Protein AF-Q9RTS4-F1 (afdb_monomer)

Structure (mmCIF, N/CA/C/O backbone):
data_AF-Q9RTS4-F1
#
_entry.id   AF-Q9RTS4-F1
#
loop_
_atom_site.group_PDB
_atom_site.id
_atom_site.type_symbol
_atom_site.label_atom_id
_atom_site.label_alt_id
_atom_site.label_comp_id
_atom_site.label_asym_id
_atom_site.label_entity_id
_atom_site.label_seq_id
_atom_site.pdbx_PDB_ins_code
_atom_site.Cartn_x
_atom_site.Cartn_y
_atom_site.Cartn_z
_atom_site.occupancy
_atom_site.B_iso_or_equiv
_atom_site.auth_seq_id
_atom_site.auth_comp_id
_atom_site.auth_asym_id
_atom_site.auth_atom_id
_atom_site.pdbx_PDB_model_num
ATOM 1 N N . MET A 1 1 ? -98.307 20.927 81.991 1.00 47.56 1 MET A N 1
ATOM 2 C CA . MET A 1 1 ? -98.034 20.814 80.544 1.00 47.56 1 MET A CA 1
ATOM 3 C C . MET A 1 1 ? -96.545 21.023 80.376 1.00 47.56 1 MET A C 1
ATOM 5 O O . MET A 1 1 ? -96.059 22.113 80.633 1.00 47.56 1 MET A O 1
ATOM 9 N N . THR A 1 2 ? -95.837 19.922 80.164 1.00 55.22 2 THR A N 1
ATOM 10 C CA . THR A 1 2 ? -94.386 19.769 80.325 1.00 55.22 2 THR A CA 1
ATOM 11 C C . THR A 1 2 ? -93.685 20.102 79.008 1.00 55.22 2 THR A C 1
ATOM 13 O O . THR A 1 2 ? -94.150 19.675 77.953 1.00 55.22 2 THR A O 1
ATOM 16 N N . ALA A 1 3 ? -92.615 20.895 79.073 1.00 61.22 3 ALA A N 1
ATOM 17 C CA . ALA A 1 3 ? -91.771 21.251 77.933 1.00 61.22 3 ALA A CA 1
ATOM 18 C C . ALA A 1 3 ? -90.965 20.033 77.428 1.00 61.22 3 ALA A C 1
ATOM 20 O O . ALA A 1 3 ? -90.683 19.142 78.232 1.00 61.22 3 ALA A O 1
ATOM 21 N N . PRO A 1 4 ? -90.599 19.972 76.133 1.00 65.69 4 PRO A N 1
ATOM 22 C CA . PRO A 1 4 ? -89.728 18.926 75.612 1.00 65.69 4 PRO A CA 1
ATOM 23 C C . PRO A 1 4 ? -88.247 19.267 75.853 1.00 65.69 4 PRO A C 1
ATOM 25 O O . PRO A 1 4 ? -87.822 20.397 75.625 1.00 65.69 4 PRO A O 1
ATOM 28 N N . ASP A 1 5 ? -87.487 18.269 76.305 1.00 58.50 5 ASP A N 1
ATOM 29 C CA . ASP A 1 5 ? -86.028 18.297 76.447 1.00 58.50 5 ASP A CA 1
ATOM 30 C C . ASP A 1 5 ? -85.338 18.434 75.075 1.00 58.50 5 ASP A C 1
ATOM 32 O O . ASP A 1 5 ? -85.525 17.598 74.187 1.00 58.50 5 ASP A O 1
ATOM 36 N N . GLU A 1 6 ? -84.505 19.465 74.910 1.00 61.19 6 GLU A N 1
ATOM 37 C CA . GLU A 1 6 ? -83.516 19.550 73.829 1.00 61.19 6 GLU A CA 1
ATOM 38 C C . GLU A 1 6 ? -82.296 18.684 74.177 1.00 61.19 6 GLU A C 1
ATOM 40 O O . GLU A 1 6 ? -81.653 18.858 75.213 1.00 61.19 6 GLU A O 1
ATOM 45 N N . ALA A 1 7 ? -81.966 17.739 73.296 1.00 71.38 7 ALA A N 1
ATOM 46 C CA . ALA A 1 7 ? -80.767 16.916 73.411 1.00 71.38 7 ALA A CA 1
ATOM 47 C C . ALA A 1 7 ? -79.504 17.707 73.002 1.00 71.38 7 ALA A C 1
ATOM 49 O O . ALA A 1 7 ? -79.556 18.499 72.059 1.00 71.38 7 ALA A O 1
ATOM 50 N N . PRO A 1 8 ? -78.347 17.475 73.649 1.00 67.62 8 PRO A N 1
ATOM 51 C CA . PRO A 1 8 ? -77.124 18.217 73.367 1.00 67.62 8 PRO A CA 1
ATOM 52 C C . PRO A 1 8 ? -76.443 17.729 72.078 1.00 67.62 8 PRO A C 1
ATOM 54 O O . PRO A 1 8 ? -75.980 16.589 71.984 1.00 67.62 8 PRO A O 1
ATOM 57 N N . THR A 1 9 ? -76.332 18.618 71.092 1.00 62.69 9 THR A N 1
ATOM 58 C CA . THR A 1 9 ? -75.524 18.421 69.881 1.00 62.69 9 THR A CA 1
ATOM 59 C C . THR A 1 9 ? -74.043 18.376 70.257 1.00 62.69 9 THR A C 1
ATOM 61 O O . THR A 1 9 ? -73.471 19.359 70.721 1.00 62.69 9 THR A O 1
ATOM 64 N N . THR A 1 10 ? -73.420 17.211 70.084 1.00 67.31 10 THR A N 1
ATOM 65 C CA . THR A 1 10 ? -71.981 17.018 70.297 1.00 67.31 10 THR A CA 1
ATOM 66 C C . THR A 1 10 ? -71.235 17.386 69.015 1.00 67.31 10 THR A C 1
ATOM 68 O O . THR A 1 10 ? -71.230 16.614 68.057 1.00 67.31 10 THR A O 1
ATOM 71 N N . ASP A 1 11 ? -70.608 18.563 68.997 1.00 65.56 11 ASP A N 1
ATOM 72 C CA . ASP A 1 11 ? -69.689 18.993 67.938 1.00 65.56 11 ASP A CA 1
ATOM 73 C C . ASP A 1 11 ? -68.382 18.191 68.016 1.00 65.56 11 ASP A C 1
ATOM 75 O O . ASP A 1 11 ? -67.488 18.473 68.816 1.00 65.56 11 ASP A O 1
ATOM 79 N N . GLN A 1 12 ? -68.268 17.160 67.180 1.00 73.94 12 GLN A N 1
ATOM 80 C CA . GLN A 1 12 ? -67.049 16.371 67.045 1.00 73.94 12 GLN A CA 1
ATOM 81 C C . GLN A 1 12 ? -66.184 16.953 65.907 1.00 73.94 12 GLN A C 1
ATOM 83 O O . GLN A 1 12 ? -66.622 16.958 64.753 1.00 73.94 12 GLN A O 1
ATOM 88 N N . PRO A 1 13 ? -64.962 17.455 66.180 1.00 70.69 13 PRO A N 1
ATOM 89 C CA . PRO A 1 13 ? -64.116 18.059 65.155 1.00 70.69 13 PRO A CA 1
ATOM 90 C C . PRO A 1 13 ? -63.630 17.008 64.148 1.00 70.69 13 PRO A C 1
ATOM 92 O O . PRO A 1 13 ? -63.215 15.907 64.516 1.00 70.69 13 PRO A O 1
ATOM 95 N N . ALA A 1 14 ? -63.688 17.364 62.862 1.00 75.25 14 ALA A N 1
ATOM 96 C CA . ALA A 1 14 ? -63.330 16.484 61.756 1.00 75.25 14 ALA A CA 1
ATOM 97 C C . ALA A 1 14 ? -61.866 15.993 61.849 1.00 75.25 14 ALA A C 1
ATOM 99 O O . ALA A 1 14 ? -60.970 16.779 62.173 1.00 75.25 14 ALA A O 1
ATOM 100 N N . PRO A 1 15 ? -61.593 14.711 61.541 1.00 74.31 15 PRO A N 1
ATOM 101 C CA . PRO A 1 15 ? -60.247 14.155 61.607 1.00 74.31 15 PRO A CA 1
ATOM 102 C C . PRO A 1 15 ? -59.325 14.793 60.557 1.00 74.31 15 PRO A C 1
ATOM 104 O O . PRO A 1 15 ? -59.653 14.874 59.373 1.00 74.31 15 PRO A O 1
ATOM 107 N N . SER A 1 16 ? -58.146 15.229 61.007 1.00 79.38 16 SER A N 1
ATOM 108 C CA . SER A 1 16 ? -57.101 15.827 60.169 1.00 79.38 16 SER A CA 1
ATOM 109 C C . SER A 1 16 ? -56.603 14.840 59.094 1.00 79.38 16 SER A C 1
ATOM 111 O O . SER A 1 16 ? -56.370 13.669 59.414 1.00 79.38 16 SER A O 1
ATOM 113 N N . PRO A 1 17 ? -56.422 15.263 57.825 1.00 75.25 17 PRO A N 1
ATOM 114 C CA . PRO A 1 17 ? -55.983 14.371 56.758 1.00 75.25 17 PRO A CA 1
ATOM 115 C C . PRO A 1 17 ? -54.540 13.897 56.980 1.00 75.25 17 PRO A C 1
ATOM 117 O O . PRO A 1 17 ? -53.624 14.688 57.207 1.00 75.25 17 PRO A O 1
ATOM 120 N N . ALA A 1 18 ? -54.335 12.583 56.880 1.00 80.31 18 ALA A N 1
ATOM 121 C CA . ALA A 1 18 ? -53.027 11.954 57.023 1.00 80.31 18 ALA A CA 1
ATOM 122 C C . ALA A 1 18 ? -52.014 12.461 55.967 1.00 80.31 18 ALA A C 1
ATOM 124 O O . ALA A 1 18 ? -52.396 12.759 54.829 1.00 80.31 18 ALA A O 1
ATOM 125 N N . PRO A 1 19 ? -50.708 12.520 56.297 1.00 77.06 19 PRO A N 1
ATOM 126 C CA . PRO A 1 19 ? -49.677 12.995 55.379 1.00 77.06 19 PRO A CA 1
ATOM 127 C C . PRO A 1 19 ? -49.587 12.107 54.129 1.00 77.06 19 PRO A C 1
ATOM 129 O O . PRO A 1 19 ? -49.320 10.905 54.214 1.00 77.06 19 PRO A O 1
ATOM 132 N N . ARG A 1 20 ? -49.773 12.711 52.944 1.00 74.69 20 ARG A N 1
ATOM 133 C CA . ARG A 1 20 ? -49.513 12.065 51.647 1.00 74.69 20 ARG A CA 1
ATOM 134 C C . ARG A 1 20 ? -48.035 11.695 51.569 1.00 74.69 20 ARG A C 1
ATOM 136 O O . ARG A 1 20 ? -47.183 12.563 51.399 1.00 74.69 20 ARG A O 1
ATOM 143 N N . ARG A 1 21 ? -47.730 10.399 51.666 1.00 75.69 21 ARG A N 1
ATOM 144 C CA . ARG A 1 21 ? -46.400 9.872 51.340 1.00 75.69 21 ARG A CA 1
ATOM 145 C C . ARG A 1 21 ? -46.128 10.165 49.865 1.00 75.69 21 ARG A C 1
ATOM 147 O O . ARG A 1 21 ? -46.870 9.703 49.000 1.00 75.69 21 ARG A O 1
ATOM 154 N N . SER A 1 22 ? -45.099 10.958 49.587 1.00 76.25 22 SER A N 1
ATOM 155 C CA . SER A 1 22 ? -44.605 11.154 48.228 1.00 76.25 22 SER A CA 1
ATOM 156 C C . SER A 1 22 ? -44.165 9.805 47.648 1.00 76.25 22 SER A C 1
ATOM 158 O O . SER A 1 22 ? -43.634 8.967 48.386 1.00 76.25 22 SER A O 1
ATOM 160 N N . PRO A 1 23 ? -44.400 9.550 46.348 1.00 73.44 23 PRO A N 1
ATOM 161 C CA . PRO A 1 23 ? -43.931 8.325 45.725 1.00 73.44 23 PRO A CA 1
ATOM 162 C C . PRO A 1 23 ? -42.410 8.257 45.870 1.00 73.44 23 PRO A C 1
ATOM 164 O O . PRO A 1 23 ? -41.679 9.167 45.473 1.00 73.44 23 PRO A O 1
ATOM 167 N N . ARG A 1 24 ? -41.949 7.176 46.502 1.00 72.81 24 ARG A N 1
ATOM 168 C CA . ARG A 1 24 ? -40.539 6.820 46.629 1.00 72.81 24 ARG A CA 1
ATOM 169 C C . ARG A 1 24 ? -39.975 6.761 45.214 1.00 72.81 24 ARG A C 1
ATOM 171 O O . ARG A 1 24 ? -40.416 5.931 44.428 1.00 72.81 24 ARG A O 1
ATOM 178 N N . ARG A 1 25 ? -39.054 7.671 44.890 1.00 70.25 25 ARG A N 1
ATOM 179 C CA . ARG A 1 25 ? -38.335 7.707 43.614 1.00 70.25 25 ARG A CA 1
ATOM 180 C C . ARG A 1 25 ? -37.623 6.368 43.447 1.00 70.25 25 ARG A C 1
ATOM 182 O O . ARG A 1 25 ? -36.588 6.127 44.060 1.00 70.25 25 ARG A O 1
ATOM 189 N N . GLU A 1 26 ? -38.264 5.471 42.716 1.00 74.62 26 GLU A N 1
ATOM 190 C CA . GLU A 1 26 ? -37.755 4.146 42.418 1.00 74.62 26 GLU A CA 1
ATOM 191 C C . GLU A 1 26 ? -36.500 4.325 41.567 1.00 74.62 26 GLU A C 1
ATOM 193 O O . GLU A 1 26 ? -36.502 5.097 40.606 1.00 74.62 26 GLU A O 1
ATOM 198 N N . ASN A 1 27 ? -35.398 3.708 41.997 1.00 70.50 27 ASN A N 1
ATOM 199 C CA . ASN A 1 27 ? -34.106 3.784 41.323 1.00 70.50 27 ASN A CA 1
ATOM 200 C C . ASN A 1 27 ? -34.218 3.057 39.982 1.00 70.50 27 ASN A C 1
ATOM 202 O O . ASN A 1 27 ? -33.857 1.888 39.867 1.00 70.50 27 ASN A O 1
ATOM 206 N N . GLN A 1 28 ? -34.769 3.736 38.980 1.00 72.56 28 GLN A N 1
ATOM 207 C CA . GLN A 1 28 ? -34.871 3.211 37.635 1.00 72.56 28 GLN A CA 1
ATOM 208 C C . GLN A 1 28 ? -33.441 3.088 37.089 1.00 72.56 28 GLN A C 1
ATOM 210 O O . GLN A 1 28 ? -32.717 4.087 37.070 1.00 72.56 28 GLN A O 1
ATOM 215 N N . PRO A 1 29 ? -32.982 1.883 36.715 1.00 73.38 29 PRO A N 1
ATOM 216 C CA . PRO A 1 29 ? -31.655 1.714 36.145 1.00 73.38 29 PRO A CA 1
ATOM 217 C C . PRO A 1 29 ? -31.531 2.581 34.889 1.00 73.38 29 PRO A C 1
ATOM 219 O O . PRO A 1 29 ? -32.341 2.477 33.967 1.00 73.38 29 PRO A O 1
ATOM 222 N N . ASP A 1 30 ? -30.518 3.448 34.872 1.00 87.69 30 ASP A N 1
ATOM 223 C CA . ASP A 1 30 ? -30.201 4.360 33.769 1.00 87.69 30 ASP A CA 1
ATOM 224 C C . ASP A 1 30 ? -29.634 3.581 32.560 1.00 87.69 30 ASP A C 1
ATOM 226 O O . ASP A 1 30 ? -28.475 3.736 32.164 1.00 87.69 30 ASP A O 1
ATOM 230 N N . TRP A 1 31 ? -30.446 2.718 31.945 1.00 90.06 31 TRP A N 1
ATOM 231 C CA . TRP A 1 31 ? -30.077 1.932 30.760 1.00 90.06 31 TRP A CA 1
ATOM 232 C C . TRP A 1 31 ? -29.614 2.808 29.595 1.00 90.06 31 TRP A C 1
ATOM 234 O O . TRP A 1 31 ? -28.748 2.407 28.822 1.00 90.06 31 TRP A O 1
ATOM 244 N N . THR A 1 32 ? -30.142 4.028 29.495 1.00 91.94 32 THR A N 1
ATOM 245 C CA . THR A 1 32 ? -29.720 5.029 28.509 1.00 91.94 32 T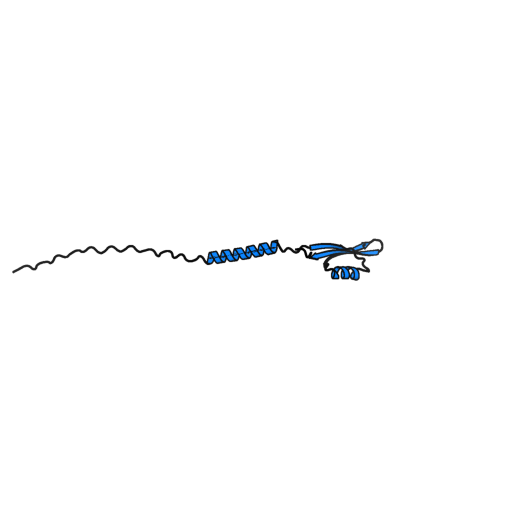HR A CA 1
ATOM 246 C C . THR A 1 32 ? -28.261 5.433 28.694 1.00 91.94 32 THR A C 1
ATOM 248 O O . THR A 1 32 ? -27.520 5.506 27.715 1.00 91.94 32 THR A O 1
ATOM 251 N N . ARG A 1 33 ? -27.812 5.638 29.939 1.00 93.25 33 ARG A N 1
ATOM 252 C CA . ARG A 1 33 ? -26.409 5.956 30.244 1.00 93.25 33 ARG A CA 1
ATOM 253 C C . ARG A 1 33 ? -25.500 4.772 29.944 1.00 93.25 33 ARG A C 1
ATOM 255 O O . ARG A 1 33 ? -24.422 4.969 29.393 1.00 93.25 33 ARG A O 1
ATOM 262 N N . LEU A 1 34 ? -25.951 3.558 30.257 1.00 94.94 34 LEU A N 1
ATOM 263 C CA . LEU A 1 34 ? -25.193 2.337 29.982 1.00 94.94 34 LEU A CA 1
ATOM 264 C C . LEU A 1 34 ? -25.041 2.099 28.472 1.00 94.94 34 LEU A C 1
ATOM 266 O O . LEU A 1 34 ? -23.941 1.819 28.003 1.00 94.94 34 LEU A O 1
ATOM 270 N N . LEU A 1 35 ? -26.112 2.300 27.701 1.00 96.50 35 LEU A N 1
ATOM 271 C CA . LEU A 1 35 ? -26.086 2.218 26.241 1.00 96.50 35 LEU A CA 1
ATOM 272 C C . LEU A 1 35 ? -25.141 3.261 25.630 1.00 96.50 35 LEU A C 1
ATOM 274 O O . LEU A 1 35 ? -24.309 2.920 24.792 1.00 96.50 35 LEU A O 1
ATOM 278 N N . LEU A 1 36 ? -25.231 4.519 26.073 1.00 97.06 36 LEU A N 1
ATOM 279 C CA . LEU A 1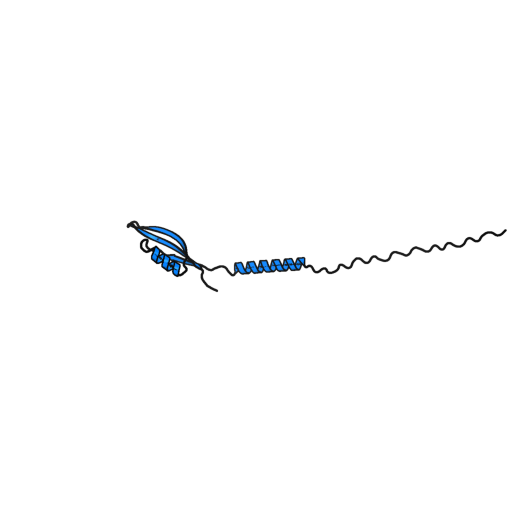 36 ? -24.342 5.592 25.617 1.00 97.06 36 LEU A CA 1
ATOM 280 C C . LEU A 1 36 ? -22.874 5.293 25.940 1.00 97.06 36 LEU A C 1
ATOM 282 O O . LEU A 1 36 ? -22.009 5.493 25.088 1.00 97.06 36 LEU A O 1
ATOM 286 N N . ALA A 1 37 ? -22.588 4.778 27.138 1.00 96.81 37 ALA A N 1
ATOM 287 C CA . ALA A 1 37 ? -21.240 4.379 27.526 1.00 96.81 37 ALA A CA 1
ATOM 288 C C . ALA A 1 37 ? -20.703 3.250 26.633 1.00 96.81 37 ALA A C 1
ATOM 290 O O . ALA A 1 37 ? -19.557 3.312 26.192 1.00 96.81 37 ALA A O 1
ATOM 291 N N . LEU A 1 38 ? -21.537 2.257 26.312 1.00 98.06 38 LEU A N 1
ATOM 292 C CA . LEU A 1 38 ? -21.155 1.134 25.458 1.00 98.06 38 LEU A CA 1
ATOM 293 C C . LEU A 1 38 ? -20.893 1.577 24.010 1.00 98.06 38 LEU A C 1
ATOM 295 O O . LEU A 1 38 ? -19.888 1.182 23.424 1.00 98.06 38 LEU A O 1
ATOM 299 N N . ILE A 1 39 ? -21.738 2.449 23.452 1.00 98.31 39 ILE A N 1
ATOM 300 C CA . ILE A 1 39 ? -21.526 3.027 22.114 1.00 98.31 39 ILE A CA 1
ATOM 301 C C . ILE A 1 39 ? -20.237 3.855 22.083 1.00 98.31 39 ILE A C 1
ATOM 303 O O . ILE A 1 39 ? -19.428 3.697 21.170 1.00 98.31 39 ILE A O 1
ATOM 307 N N . SER A 1 40 ? -20.021 4.706 23.089 1.00 98.06 40 SER A N 1
ATOM 308 C CA . SER A 1 40 ? -18.804 5.517 23.201 1.00 98.06 40 SER A CA 1
ATOM 309 C C . SER A 1 40 ? -17.548 4.642 23.271 1.00 98.06 40 SER A C 1
ATOM 311 O O . SER A 1 40 ? -16.570 4.897 22.569 1.00 98.06 40 SER A O 1
ATOM 313 N N . LEU A 1 41 ? -17.597 3.549 24.041 1.00 98.25 41 LEU A N 1
ATOM 314 C CA . LEU A 1 41 ? -16.505 2.583 24.133 1.00 98.25 41 LEU A CA 1
ATOM 315 C C . LEU A 1 41 ? -16.220 1.905 22.786 1.00 98.25 41 LEU A C 1
ATOM 317 O O . LEU A 1 41 ? -15.061 1.814 22.387 1.00 98.25 41 LEU A O 1
ATOM 321 N N . LEU A 1 42 ? -17.251 1.462 22.062 1.00 98.19 42 LEU A N 1
ATOM 322 C CA . LEU A 1 42 ? -17.084 0.846 20.741 1.00 98.19 42 LEU A CA 1
ATOM 323 C C . LEU A 1 42 ? -16.482 1.823 19.723 1.00 98.19 42 LEU A C 1
ATOM 325 O O . LEU A 1 42 ? -15.583 1.450 18.969 1.00 98.19 42 LEU A O 1
ATOM 329 N N . LEU A 1 43 ? -16.933 3.079 19.729 1.00 97.75 43 LEU A N 1
ATOM 330 C CA . LEU A 1 43 ? -16.376 4.132 18.878 1.00 97.75 43 LEU A CA 1
ATOM 331 C C . LEU A 1 43 ? -14.902 4.392 19.204 1.00 97.75 43 LEU A C 1
ATOM 333 O O . LEU A 1 43 ? -14.080 4.497 18.293 1.00 97.75 43 LEU A O 1
ATOM 337 N N . LEU A 1 44 ? -14.556 4.440 20.493 1.00 97.88 44 LEU A N 1
ATOM 338 C CA . LEU A 1 44 ? -13.180 4.625 20.940 1.00 97.88 44 LEU A CA 1
ATOM 339 C C . LEU A 1 44 ? -12.287 3.464 20.482 1.00 97.88 44 LEU A C 1
ATOM 341 O O . LEU A 1 44 ? -11.223 3.697 19.912 1.00 97.88 44 LEU A O 1
ATOM 345 N N . LEU A 1 45 ? -12.737 2.219 20.661 1.00 97.19 45 LEU A N 1
ATOM 346 C CA . LEU A 1 45 ? -12.009 1.029 20.212 1.00 97.19 45 LEU A CA 1
ATOM 347 C C . LEU A 1 45 ? -11.816 1.015 18.690 1.00 97.19 45 LEU A C 1
ATOM 349 O O . LEU A 1 45 ? -10.714 0.740 18.216 1.00 97.19 45 LEU A O 1
ATOM 353 N N . SER A 1 46 ? -12.848 1.375 17.921 1.00 95.50 46 SER A N 1
ATOM 354 C CA . SER A 1 46 ? -12.748 1.493 16.462 1.00 95.50 46 SER A CA 1
ATOM 355 C C . SER A 1 46 ? -11.726 2.550 16.045 1.00 95.50 46 SER A C 1
ATOM 357 O O . SER A 1 46 ? -10.976 2.345 15.090 1.00 95.50 46 SER A O 1
ATOM 359 N N . LEU A 1 47 ? -11.679 3.685 16.743 1.00 95.75 47 LEU A N 1
ATOM 360 C CA . LEU A 1 47 ? -10.722 4.746 16.450 1.00 95.75 47 LEU A CA 1
ATOM 361 C C . LEU A 1 47 ? -9.285 4.298 16.751 1.00 95.75 47 LEU A C 1
ATOM 363 O O . LEU A 1 47 ? -8.398 4.491 15.920 1.00 95.75 47 LEU A O 1
ATOM 367 N N . LEU A 1 48 ? -9.061 3.649 17.900 1.00 94.38 48 LEU A N 1
ATOM 368 C CA . LEU A 1 48 ? -7.758 3.079 18.261 1.00 94.38 48 LEU A CA 1
ATOM 369 C C . LEU A 1 48 ? -7.290 2.049 17.228 1.00 94.38 48 LEU A C 1
ATOM 371 O O . LEU A 1 48 ? -6.120 2.048 16.842 1.00 94.38 48 LEU A O 1
ATOM 375 N N . PHE A 1 49 ? -8.200 1.205 16.743 1.00 91.94 49 PHE A N 1
ATOM 376 C CA . PHE A 1 49 ? -7.892 0.237 15.696 1.00 91.94 49 PHE A CA 1
ATOM 377 C C . PHE A 1 49 ? -7.422 0.928 14.407 1.00 91.94 49 PHE A C 1
ATOM 379 O O . PHE A 1 49 ? -6.372 0.587 13.875 1.00 91.94 49 PHE A O 1
ATOM 386 N N . GLN A 1 50 ? -8.124 1.966 13.944 1.00 90.25 50 GLN A N 1
ATOM 387 C CA . GLN A 1 50 ? -7.740 2.726 12.743 1.00 90.25 50 GLN A CA 1
ATOM 388 C C . GLN A 1 50 ? -6.403 3.474 12.898 1.00 90.25 50 GLN A C 1
ATOM 390 O O . GLN A 1 50 ? -5.654 3.645 11.934 1.00 90.25 50 GLN A O 1
ATOM 395 N N . LEU A 1 51 ? -6.088 3.934 14.111 1.00 87.81 51 LEU A N 1
ATOM 396 C CA . LEU A 1 51 ? -4.820 4.602 14.419 1.00 87.81 51 LEU A CA 1
ATOM 397 C C . LEU A 1 51 ? -3.635 3.630 14.431 1.00 87.81 51 LEU A C 1
ATOM 399 O O . LEU A 1 51 ? -2.541 4.003 14.012 1.00 87.81 51 LEU A O 1
ATOM 403 N N . THR A 1 52 ? -3.850 2.401 14.899 1.00 85.69 52 THR A N 1
ATOM 404 C CA . THR A 1 52 ? -2.797 1.384 15.044 1.00 85.69 52 THR A CA 1
ATOM 405 C C . THR A 1 52 ? -2.582 0.573 13.766 1.00 85.69 52 THR A C 1
ATOM 407 O O . THR A 1 52 ? -1.439 0.314 13.398 1.00 85.69 52 THR A O 1
ATOM 410 N N . HIS A 1 53 ? -3.645 0.249 13.026 1.00 81.75 53 HIS A N 1
ATOM 411 C CA . HIS A 1 53 ? -3.589 -0.53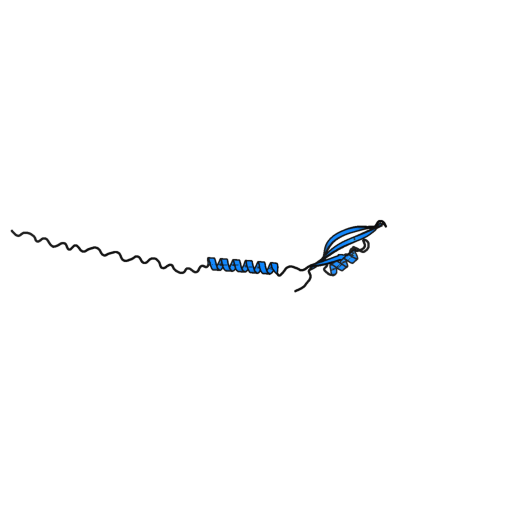1 11.784 1.00 81.75 53 HIS A CA 1
ATOM 412 C C . HIS A 1 53 ? -3.396 0.324 10.524 1.00 81.75 53 HIS A C 1
ATOM 414 O O . HIS A 1 53 ? -4.054 0.114 9.502 1.00 81.75 53 HIS A O 1
ATOM 420 N N . ARG A 1 54 ? -2.460 1.280 10.546 1.00 79.12 54 ARG A N 1
ATOM 421 C CA . ARG A 1 54 ? -2.075 1.962 9.304 1.00 79.12 54 ARG A CA 1
ATOM 422 C C . ARG A 1 54 ? -1.137 1.076 8.479 1.00 79.12 54 ARG A C 1
ATOM 424 O O . ARG A 1 54 ? -0.066 0.725 8.979 1.00 79.12 54 ARG A O 1
ATOM 431 N N . PRO A 1 55 ? -1.482 0.743 7.220 1.00 82.75 55 PRO A N 1
ATOM 432 C CA . PRO A 1 55 ? -0.576 0.011 6.348 1.00 82.75 55 PRO A CA 1
ATOM 433 C C . PRO A 1 55 ? 0.694 0.836 6.139 1.00 82.75 55 PRO A C 1
ATOM 435 O O . PRO A 1 55 ? 0.649 1.985 5.693 1.00 82.75 55 PRO A O 1
ATOM 438 N N . LYS A 1 56 ? 1.835 0.253 6.499 1.00 88.62 56 LYS A N 1
ATOM 439 C CA . LYS A 1 56 ? 3.149 0.813 6.185 1.00 88.62 56 LYS A CA 1
ATOM 440 C C . LYS A 1 56 ? 3.442 0.491 4.723 1.00 88.62 56 LYS A C 1
ATOM 442 O O . LYS A 1 56 ? 3.199 -0.631 4.291 1.00 88.62 56 LYS A O 1
ATOM 447 N N . TYR A 1 57 ? 3.963 1.454 3.973 1.00 93.75 57 TYR A N 1
ATOM 448 C CA . TYR A 1 57 ? 4.344 1.261 2.574 1.00 93.75 57 TYR A CA 1
ATOM 449 C C . TYR A 1 57 ? 5.857 1.379 2.411 1.00 93.75 57 TYR A C 1
ATOM 451 O O . TYR A 1 57 ? 6.503 2.188 3.078 1.00 93.75 57 TYR A O 1
ATOM 459 N N . GLU A 1 58 ? 6.407 0.556 1.525 1.00 95.25 58 GLU A N 1
ATOM 460 C CA . GLU A 1 58 ? 7.753 0.708 0.976 1.00 95.25 58 GLU A CA 1
ATOM 461 C C . GLU A 1 58 ? 7.649 1.334 -0.411 1.00 95.25 58 GLU A C 1
ATOM 463 O O . GLU A 1 58 ? 6.726 1.010 -1.159 1.00 95.25 58 GLU A O 1
ATOM 468 N N . TYR A 1 59 ? 8.603 2.205 -0.741 1.00 96.38 59 TYR A N 1
ATOM 469 C CA . TYR A 1 59 ? 8.671 2.893 -2.027 1.00 96.38 59 TYR A CA 1
ATOM 470 C C . TYR A 1 59 ? 9.960 2.529 -2.756 1.00 96.38 59 TYR A C 1
ATOM 472 O O . TYR A 1 59 ? 11.018 2.398 -2.136 1.00 96.38 59 TYR A O 1
ATOM 480 N N . LEU A 1 60 ? 9.861 2.396 -4.073 1.00 96.75 60 LEU A N 1
ATOM 481 C CA . LEU A 1 60 ? 10.972 2.121 -4.974 1.00 96.75 60 LEU A CA 1
ATOM 482 C C . LEU A 1 60 ? 10.884 3.063 -6.172 1.00 96.75 60 LEU A C 1
ATOM 484 O O . LEU A 1 60 ? 9.817 3.221 -6.759 1.00 96.75 60 LEU A O 1
ATOM 488 N N . VAL A 1 61 ? 12.014 3.658 -6.550 1.00 97.00 61 VAL A N 1
ATOM 489 C CA . VAL A 1 61 ? 12.150 4.374 -7.823 1.00 97.00 61 VAL A CA 1
ATOM 4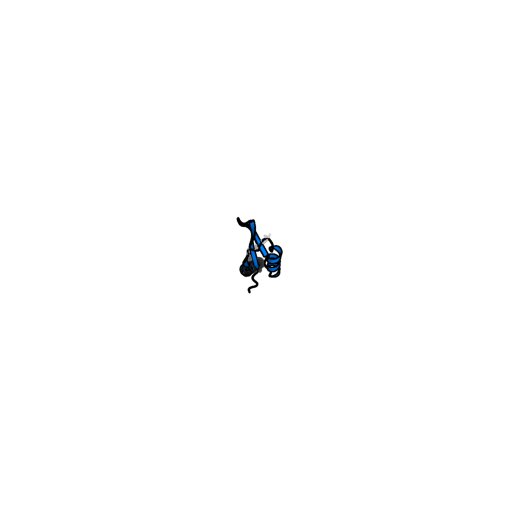90 C C . VAL A 1 61 ? 12.908 3.465 -8.781 1.00 97.00 61 VAL A C 1
ATOM 492 O O . VAL A 1 61 ? 14.000 3.001 -8.453 1.00 97.00 61 VAL A O 1
ATOM 495 N N . SER A 1 62 ? 12.318 3.179 -9.937 1.00 96.62 62 SER A N 1
ATOM 496 C CA . SER A 1 62 ? 12.912 2.341 -10.980 1.00 96.62 62 SER A CA 1
ATOM 497 C C . SER A 1 62 ? 12.856 3.068 -12.317 1.00 96.62 62 SER A C 1
ATOM 499 O O . SER A 1 62 ? 11.862 3.735 -12.610 1.00 96.62 62 SER A O 1
ATOM 501 N N . SER A 1 63 ? 13.910 2.926 -13.122 1.00 95.88 63 SER A N 1
ATOM 502 C CA . SER A 1 63 ? 14.020 3.592 -14.419 1.00 95.88 63 SER A CA 1
ATOM 503 C C . SER A 1 63 ? 14.214 2.598 -15.568 1.00 95.88 63 SER A C 1
ATOM 505 O O . SER A 1 63 ? 15.319 2.517 -16.106 1.00 95.88 63 SER A O 1
ATOM 507 N N . PRO A 1 64 ? 13.181 1.807 -15.912 1.00 95.62 64 PRO A N 1
ATOM 508 C CA . PRO A 1 64 ? 13.297 0.776 -16.935 1.00 95.62 64 PRO A 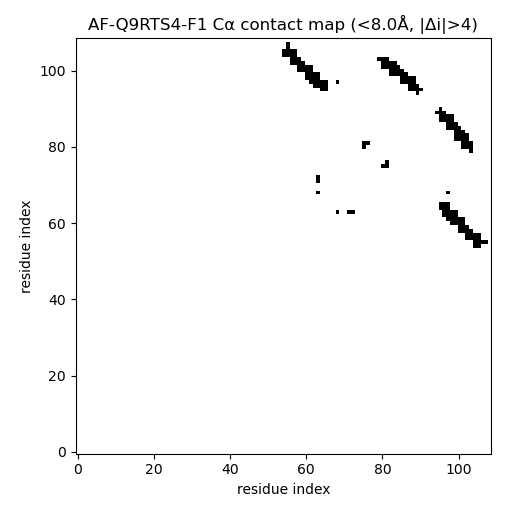CA 1
ATOM 509 C C . PRO A 1 64 ? 13.475 1.381 -18.332 1.00 95.62 64 PRO A C 1
ATOM 511 O O . PRO A 1 64 ? 12.862 2.401 -18.677 1.00 95.62 64 PRO A O 1
ATOM 514 N N . ASP A 1 65 ? 14.291 0.725 -19.155 1.00 94.25 65 ASP A N 1
ATOM 515 C CA . ASP A 1 65 ? 14.461 1.086 -20.564 1.00 94.25 65 ASP A CA 1
ATOM 516 C C . ASP A 1 65 ? 13.162 0.855 -21.349 1.00 94.25 65 ASP A C 1
ATOM 518 O O . ASP A 1 65 ? 12.460 -0.132 -21.136 1.00 94.25 65 ASP A O 1
ATOM 522 N N . ASP A 1 66 ? 12.862 1.722 -22.321 1.00 94.12 66 ASP A N 1
ATOM 523 C CA . ASP A 1 66 ? 11.636 1.651 -23.139 1.00 94.12 66 ASP A CA 1
ATOM 524 C C . ASP A 1 66 ? 11.480 0.290 -23.844 1.00 94.12 66 ASP A C 1
ATOM 526 O O . ASP A 1 66 ? 10.385 -0.264 -23.902 1.00 94.12 66 ASP A O 1
ATOM 530 N N . LEU A 1 67 ? 12.597 -0.300 -24.288 1.00 94.00 67 LEU A N 1
ATOM 531 C CA . LEU A 1 67 ? 12.633 -1.608 -24.953 1.00 94.00 67 LEU A CA 1
ATOM 532 C C . LEU A 1 67 ? 12.352 -2.792 -24.013 1.00 94.00 67 LEU A C 1
ATOM 534 O O . LEU A 1 67 ? 11.890 -3.832 -24.477 1.00 94.00 67 LEU A O 1
ATOM 538 N N . LYS A 1 68 ? 12.649 -2.656 -22.716 1.00 95.62 68 LYS A N 1
ATOM 539 C CA . LYS A 1 68 ? 12.488 -3.714 -21.699 1.00 95.62 68 LYS A CA 1
ATOM 540 C C . LYS A 1 68 ? 11.403 -3.402 -20.677 1.00 95.62 68 LYS A C 1
ATOM 542 O O . LYS A 1 68 ? 11.204 -4.162 -19.731 1.00 95.62 68 LYS A O 1
ATOM 547 N N . PHE A 1 69 ? 10.664 -2.315 -20.888 1.00 95.12 69 PHE A N 1
ATOM 548 C CA . PHE A 1 69 ? 9.693 -1.787 -19.942 1.00 95.12 69 PHE A CA 1
ATOM 549 C C . PHE A 1 69 ? 8.725 -2.862 -19.445 1.00 95.12 69 PHE A C 1
ATOM 551 O O . PHE A 1 69 ? 8.564 -3.055 -18.243 1.00 95.12 69 PHE A O 1
ATOM 558 N N . THR A 1 70 ? 8.110 -3.603 -20.369 1.00 96.56 70 THR A N 1
ATOM 559 C CA . THR A 1 70 ? 7.126 -4.635 -20.029 1.00 96.56 70 THR A CA 1
ATOM 560 C C . THR A 1 70 ? 7.728 -5.764 -19.193 1.00 96.56 70 THR A C 1
ATOM 562 O O . THR A 1 70 ? 7.085 -6.223 -18.253 1.00 96.56 70 THR A O 1
ATOM 565 N N . GLU A 1 71 ? 8.953 -6.195 -19.496 1.00 97.62 71 GLU A N 1
ATOM 566 C CA . GLU A 1 71 ? 9.634 -7.281 -18.783 1.00 97.62 71 GLU A CA 1
ATOM 567 C C . GLU A 1 71 ? 10.010 -6.864 -17.353 1.00 97.62 71 GLU A C 1
ATOM 569 O O . GLU A 1 71 ? 9.689 -7.563 -16.386 1.00 97.62 71 GLU A O 1
ATOM 574 N N . GLU A 1 72 ? 10.631 -5.693 -17.202 1.00 96.81 72 GLU A N 1
ATOM 575 C CA . GLU A 1 72 ? 11.081 -5.183 -15.904 1.00 96.81 72 GLU A CA 1
ATOM 576 C C . GLU A 1 72 ? 9.897 -4.853 -14.987 1.00 96.81 72 GLU A C 1
ATOM 578 O O . GLU A 1 72 ? 9.871 -5.271 -13.825 1.00 96.81 72 GLU A O 1
ATOM 583 N N . ILE A 1 73 ? 8.862 -4.189 -15.513 1.00 96.62 73 ILE A N 1
A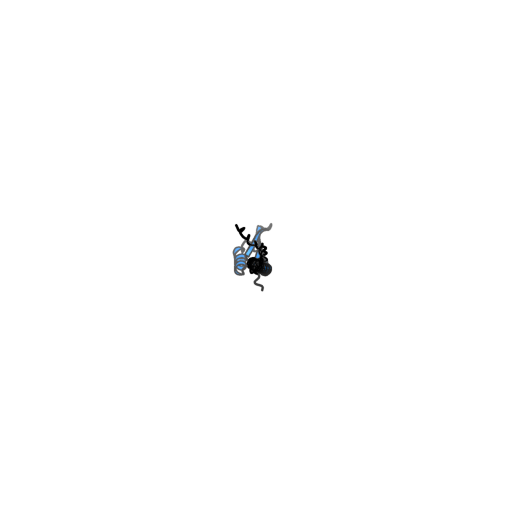TOM 584 C CA . ILE A 1 73 ? 7.647 -3.885 -14.750 1.00 96.62 73 ILE A CA 1
ATOM 585 C C . ILE A 1 73 ? 6.877 -5.154 -14.390 1.00 96.62 73 ILE A C 1
ATOM 587 O O . ILE A 1 73 ? 6.390 -5.261 -13.265 1.00 96.62 73 ILE A O 1
ATOM 591 N N . SER A 1 74 ? 6.781 -6.134 -15.294 1.00 97.62 74 SER A N 1
ATOM 592 C CA . SER A 1 74 ? 6.144 -7.418 -14.977 1.00 97.62 74 SER A CA 1
ATOM 593 C C . SER A 1 74 ? 6.885 -8.136 -13.848 1.00 97.62 74 SER A C 1
ATOM 595 O O . SER A 1 74 ? 6.258 -8.687 -12.943 1.00 97.62 74 SER A O 1
ATOM 597 N N . THR A 1 75 ? 8.219 -8.093 -13.863 1.00 98.00 75 THR A N 1
ATOM 598 C CA . THR A 1 75 ? 9.059 -8.685 -12.814 1.00 98.00 75 THR A CA 1
ATOM 599 C C . THR A 1 75 ? 8.846 -7.990 -11.467 1.00 98.00 75 THR A C 1
ATOM 601 O O . THR A 1 75 ? 8.680 -8.659 -10.447 1.00 98.00 75 THR A O 1
ATOM 604 N N . LEU A 1 76 ? 8.780 -6.655 -11.448 1.00 97.44 76 LEU A N 1
ATOM 605 C CA . LEU A 1 76 ? 8.466 -5.887 -10.239 1.00 97.44 76 LEU A CA 1
ATOM 606 C C . LEU A 1 76 ? 7.036 -6.159 -9.746 1.00 97.44 76 LEU A C 1
ATOM 608 O O . LEU A 1 76 ? 6.822 -6.346 -8.547 1.00 97.44 76 LEU A O 1
ATOM 612 N N . GLY A 1 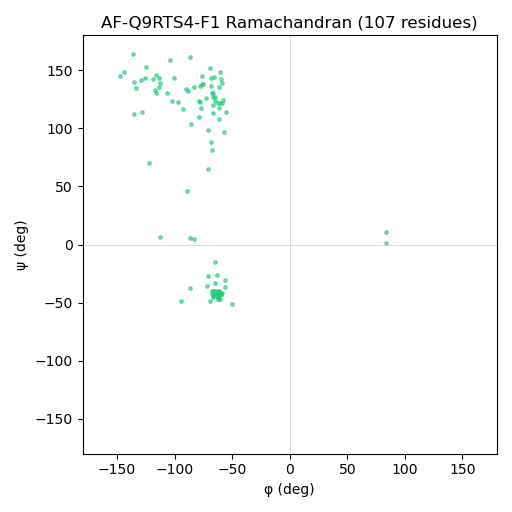77 ? 6.071 -6.268 -10.659 1.00 97.00 77 GLY A N 1
ATOM 613 C CA . GLY A 1 77 ? 4.688 -6.633 -10.350 1.00 97.00 77 GLY A CA 1
ATOM 614 C C . GLY A 1 77 ? 4.577 -8.007 -9.688 1.00 97.00 77 GLY A C 1
ATOM 615 O O . GLY A 1 77 ? 3.883 -8.154 -8.682 1.00 97.00 77 GLY A O 1
ATOM 616 N N . ALA A 1 78 ? 5.332 -8.996 -10.175 1.00 97.62 78 ALA A N 1
ATOM 617 C CA . ALA A 1 78 ? 5.405 -10.326 -9.569 1.00 97.62 78 ALA A CA 1
ATOM 618 C C . ALA A 1 78 ? 5.999 -10.309 -8.145 1.00 97.62 78 ALA A C 1
ATOM 620 O O . ALA A 1 78 ? 5.663 -11.158 -7.324 1.00 97.62 78 ALA A O 1
ATOM 621 N N . GLN A 1 79 ? 6.836 -9.318 -7.823 1.00 96.12 79 GLN A N 1
ATOM 622 C CA . GLN A 1 79 ? 7.368 -9.087 -6.473 1.00 96.12 79 GLN A CA 1
ATOM 623 C C . GLN A 1 79 ? 6.412 -8.286 -5.566 1.00 96.12 79 GLN A C 1
ATOM 625 O O . GLN A 1 79 ? 6.775 -7.929 -4.442 1.00 96.12 79 GLN A O 1
ATOM 630 N N . GLY A 1 80 ? 5.200 -7.984 -6.043 1.00 96.19 80 GLY A N 1
ATOM 631 C CA . GLY A 1 80 ? 4.178 -7.249 -5.301 1.00 96.19 80 GLY A CA 1
ATOM 632 C C . GLY A 1 80 ? 4.319 -5.729 -5.363 1.00 96.19 80 GLY A C 1
ATOM 633 O O . GLY A 1 80 ? 3.642 -5.035 -4.604 1.00 96.19 80 GLY A O 1
ATOM 634 N N . TRP A 1 81 ? 5.180 -5.196 -6.235 1.00 97.62 81 TRP A N 1
ATOM 635 C CA . TRP A 1 81 ? 5.245 -3.757 -6.474 1.00 97.62 81 TRP A CA 1
ATOM 636 C C . TRP A 1 81 ? 4.083 -3.295 -7.346 1.00 97.62 81 TRP A C 1
ATOM 638 O O . TRP A 1 81 ? 3.738 -3.918 -8.348 1.00 97.62 81 TRP A O 1
ATOM 648 N N . LYS A 1 82 ? 3.504 -2.156 -6.983 1.00 97.56 82 LYS A N 1
ATOM 649 C CA . LYS A 1 82 ? 2.468 -1.471 -7.744 1.00 97.56 82 LYS A CA 1
ATOM 650 C C . LYS A 1 82 ? 3.019 -0.148 -8.256 1.00 97.56 82 LYS A C 1
ATOM 652 O O . LYS A 1 82 ? 3.657 0.577 -7.505 1.00 97.56 82 LYS A O 1
ATOM 657 N N . ILE A 1 83 ? 2.755 0.180 -9.517 1.00 97.38 83 ILE A N 1
ATOM 658 C CA . ILE A 1 83 ? 3.084 1.495 -10.077 1.00 97.38 83 ILE A CA 1
ATOM 659 C C . ILE A 1 83 ? 2.127 2.547 -9.504 1.00 97.38 83 ILE A C 1
ATOM 661 O O . ILE A 1 83 ? 0.910 2.403 -9.637 1.00 97.38 83 ILE A O 1
ATOM 665 N N . ASP A 1 84 ? 2.681 3.616 -8.932 1.00 97.38 84 ASP A N 1
ATOM 666 C CA . ASP A 1 84 ? 1.920 4.797 -8.511 1.00 97.38 84 ASP A CA 1
ATOM 667 C C . ASP A 1 84 ? 1.929 5.872 -9.598 1.00 97.38 84 ASP A C 1
ATOM 669 O O . ASP A 1 84 ? 0.887 6.403 -9.977 1.00 97.38 84 ASP A O 1
ATOM 673 N N . THR A 1 85 ? 3.114 6.183 -10.124 1.00 97.38 85 THR A N 1
ATOM 674 C CA . THR A 1 85 ? 3.287 7.122 -11.234 1.00 97.38 85 THR A CA 1
ATOM 675 C C . THR A 1 85 ? 4.472 6.707 -12.090 1.00 97.38 85 THR A C 1
ATOM 677 O O . THR A 1 85 ? 5.465 6.197 -11.577 1.00 97.38 85 THR A O 1
ATOM 680 N N . CYS A 1 86 ? 4.367 6.929 -13.395 1.00 96.31 86 CYS A N 1
ATOM 681 C CA . CYS A 1 86 ? 5.459 6.749 -14.337 1.00 96.31 86 CYS A CA 1
ATOM 682 C C . CYS A 1 86 ? 5.493 7.937 -15.288 1.00 96.31 86 CYS A C 1
ATOM 684 O O . CYS A 1 86 ? 4.454 8.382 -15.781 1.00 96.31 86 CYS A O 1
ATOM 686 N N . ARG A 1 87 ? 6.696 8.410 -15.602 1.00 95.94 87 ARG A N 1
ATOM 687 C CA . ARG A 1 87 ? 6.927 9.386 -16.668 1.00 95.94 87 ARG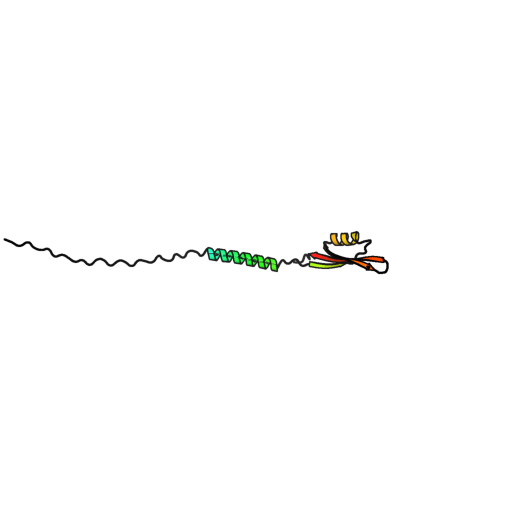 A CA 1
ATOM 688 C C . ARG A 1 87 ? 7.962 8.857 -17.647 1.00 95.94 87 ARG A C 1
ATOM 690 O O . ARG A 1 87 ? 8.914 8.202 -17.240 1.00 95.94 87 ARG A O 1
ATOM 697 N N . ARG A 1 88 ? 7.779 9.147 -18.934 1.00 94.44 88 ARG A N 1
ATOM 698 C CA . ARG A 1 88 ? 8.766 8.837 -19.975 1.00 94.44 88 ARG A CA 1
ATOM 699 C C . ARG A 1 88 ? 9.741 10.005 -20.100 1.00 94.44 88 ARG A C 1
ATOM 701 O O . ARG A 1 88 ? 9.306 11.152 -20.186 1.00 94.44 88 ARG A O 1
ATOM 708 N N . ALA A 1 89 ? 11.032 9.713 -20.123 1.00 89.88 89 ALA A N 1
ATOM 709 C CA . ALA A 1 89 ? 12.098 10.664 -20.384 1.00 89.88 89 ALA A CA 1
ATOM 710 C C . ALA A 1 89 ? 12.812 10.275 -21.682 1.00 89.88 89 ALA A C 1
ATOM 712 O O . ALA A 1 89 ? 13.194 9.125 -21.886 1.00 89.88 89 ALA A O 1
ATOM 713 N N . THR A 1 90 ? 12.985 11.240 -22.577 1.00 91.31 90 THR A N 1
ATOM 714 C CA . THR A 1 90 ? 13.745 11.066 -23.819 1.00 91.31 90 THR A CA 1
ATOM 715 C C . THR A 1 90 ? 15.068 11.800 -23.692 1.00 91.31 90 THR A C 1
ATOM 717 O O . THR A 1 90 ? 15.083 12.974 -23.318 1.00 91.31 90 THR A O 1
ATOM 720 N N . ASN A 1 91 ? 16.175 11.138 -24.012 1.00 85.44 91 ASN A N 1
ATOM 721 C CA . ASN A 1 91 ? 17.475 11.789 -24.093 1.00 85.44 91 ASN A CA 1
ATOM 722 C C . ASN A 1 91 ? 17.692 12.400 -25.493 1.00 85.44 91 ASN A C 1
ATOM 724 O O . ASN A 1 91 ? 17.028 12.041 -26.467 1.00 85.44 91 ASN A O 1
ATOM 728 N N . SER A 1 92 ? 18.635 13.336 -25.604 1.00 83.88 92 SER A N 1
ATOM 729 C CA . SER A 1 92 ? 18.979 13.992 -26.877 1.00 83.88 92 SER A CA 1
ATOM 730 C C . SER A 1 92 ? 19.578 13.038 -27.919 1.00 83.88 92 SER A C 1
ATOM 732 O O . SER A 1 92 ? 19.615 13.376 -29.098 1.00 83.88 92 SER A O 1
ATOM 734 N N . ALA A 1 93 ? 20.014 11.846 -27.501 1.00 83.62 93 ALA A N 1
ATOM 735 C CA . ALA A 1 93 ? 20.542 10.790 -28.362 1.00 83.62 93 ALA A CA 1
ATOM 736 C C . ALA A 1 93 ? 19.446 9.862 -28.933 1.00 83.62 93 ALA A C 1
ATOM 738 O O . ALA A 1 93 ? 19.767 8.874 -29.588 1.00 83.62 93 ALA A O 1
ATOM 739 N N . GLY A 1 94 ? 18.162 10.163 -28.697 1.00 81.50 94 GLY A N 1
ATOM 740 C CA . GLY A 1 94 ? 17.024 9.399 -29.222 1.00 81.50 94 GLY A CA 1
ATOM 741 C C . GLY A 1 94 ? 16.646 8.160 -28.404 1.00 81.50 94 GLY A C 1
ATOM 742 O O . GLY A 1 94 ? 15.704 7.459 -28.764 1.00 81.50 94 GLY A O 1
ATOM 743 N N . GLY A 1 95 ? 17.337 7.897 -27.295 1.00 86.94 95 GLY A N 1
ATOM 744 C CA . GLY A 1 95 ? 16.939 6.887 -26.320 1.00 86.94 95 GLY A CA 1
ATOM 745 C C . GLY A 1 95 ? 15.765 7.372 -25.472 1.00 86.94 95 GLY A C 1
ATOM 746 O O . GLY A 1 95 ? 15.739 8.523 -25.028 1.00 86.94 95 GLY A O 1
ATOM 747 N N . ALA A 1 96 ? 14.805 6.485 -25.230 1.00 90.75 96 ALA A N 1
ATOM 748 C CA . ALA A 1 96 ? 13.720 6.705 -24.288 1.00 90.75 96 ALA A CA 1
ATOM 749 C C . ALA A 1 96 ? 13.873 5.751 -23.099 1.00 90.75 96 ALA A C 1
ATOM 751 O O . ALA A 1 96 ? 14.207 4.579 -23.270 1.00 90.75 96 ALA A O 1
ATOM 752 N N . SER A 1 97 ? 13.614 6.256 -21.902 1.00 91.81 97 SER A N 1
ATOM 753 C CA . SER A 1 97 ? 13.499 5.466 -20.680 1.00 91.81 97 SER A CA 1
ATOM 754 C C . SER A 1 97 ? 12.301 5.951 -19.876 1.00 91.81 97 SER A C 1
ATOM 756 O O . SER A 1 97 ? 11.746 7.027 -20.126 1.00 91.81 97 SER A O 1
ATOM 758 N N . TYR A 1 98 ? 11.865 5.146 -18.920 1.00 95.25 98 TYR A N 1
ATOM 759 C CA . TYR A 1 98 ? 10.849 5.551 -17.962 1.00 95.25 98 TYR A CA 1
ATOM 760 C C . TYR A 1 98 ? 11.489 5.869 -16.620 1.00 95.25 98 TYR A C 1
ATOM 762 O O . TYR A 1 98 ? 12.589 5.429 -16.320 1.00 95.25 98 TYR A O 1
ATOM 770 N N . GLU A 1 99 ? 10.780 6.637 -15.810 1.00 95.62 99 GLU A N 1
ATOM 771 C CA . GLU A 1 99 ? 11.023 6.787 -14.385 1.00 95.62 99 GLU A CA 1
ATOM 772 C C . GLU A 1 99 ? 9.694 6.521 -13.689 1.00 95.62 99 GLU A C 1
ATOM 774 O O . GLU A 1 99 ? 8.716 7.250 -13.886 1.00 95.62 99 GLU A O 1
ATOM 779 N N . CYS A 1 100 ? 9.654 5.441 -12.923 1.00 97.25 100 CYS A N 1
ATOM 780 C CA . CYS A 1 100 ? 8.477 4.956 -12.232 1.00 97.25 100 CYS A CA 1
ATOM 781 C C . CYS A 1 100 ? 8.700 4.999 -10.724 1.00 97.25 100 CYS A C 1
ATOM 783 O O . CYS A 1 100 ? 9.716 4.527 -10.214 1.00 97.25 100 CYS A O 1
ATOM 785 N N . ILE A 1 101 ? 7.711 5.529 -10.011 1.00 97.88 101 ILE A N 1
ATOM 786 C CA . ILE A 1 101 ? 7.586 5.412 -8.563 1.00 97.88 101 ILE A CA 1
ATOM 787 C C . ILE A 1 101 ? 6.629 4.256 -8.305 1.00 97.88 101 ILE A C 1
ATOM 789 O O . ILE A 1 101 ? 5.492 4.255 -8.788 1.00 97.88 101 ILE A O 1
ATOM 793 N N . LEU A 1 102 ? 7.108 3.266 -7.562 1.00 98.12 102 LEU A N 1
ATOM 794 C CA . LEU A 1 102 ? 6.353 2.090 -7.178 1.00 98.12 102 LEU A CA 1
ATOM 795 C C . LEU A 1 102 ? 6.183 2.043 -5.662 1.00 98.12 102 LEU A C 1
ATOM 797 O O . LEU A 1 102 ? 7.096 2.406 -4.917 1.00 98.12 102 LEU A O 1
ATOM 801 N N . SER A 1 103 ? 5.046 1.523 -5.211 1.00 97.25 103 SER A N 1
ATOM 802 C CA . SER A 1 103 ? 4.772 1.242 -3.807 1.00 97.25 103 SER A CA 1
ATOM 803 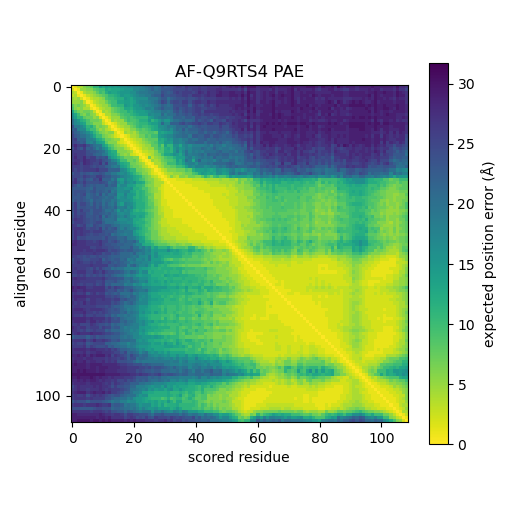C C . SER A 1 103 ? 4.375 -0.212 -3.593 1.00 97.25 103 SER A C 1
ATOM 805 O O . SER A 1 103 ? 3.831 -0.880 -4.475 1.00 97.25 103 SER A O 1
ATOM 807 N N . ARG A 1 104 ? 4.648 -0.725 -2.395 1.00 96.12 104 ARG A N 1
ATOM 808 C CA . ARG A 1 104 ? 4.103 -2.004 -1.925 1.00 96.12 104 ARG A CA 1
ATOM 809 C C . ARG A 1 104 ? 3.806 -1.953 -0.429 1.00 96.12 104 ARG A C 1
ATOM 811 O O . ARG A 1 104 ? 4.518 -1.260 0.304 1.00 96.12 104 ARG A O 1
ATOM 818 N N . PRO A 1 105 ? 2.787 -2.679 0.058 1.00 92.88 105 PRO A N 1
ATOM 819 C CA . PRO A 1 105 ? 2.541 -2.783 1.487 1.00 92.88 105 PRO A CA 1
ATOM 820 C C . PRO A 1 105 ? 3.692 -3.540 2.157 1.00 92.88 105 PRO A C 1
ATOM 822 O O . PRO A 1 105 ? 4.044 -4.654 1.769 1.00 92.88 105 PRO A O 1
ATOM 825 N N . LYS A 1 106 ? 4.270 -2.941 3.196 1.00 88.38 106 LYS A N 1
ATOM 826 C CA . LYS A 1 106 ? 5.221 -3.609 4.076 1.00 88.38 106 LYS A CA 1
ATOM 827 C C . LYS A 1 106 ? 4.437 -4.483 5.042 1.00 88.38 106 LYS A C 1
ATOM 829 O O . LYS A 1 106 ? 3.772 -3.974 5.944 1.00 88.38 106 LYS A O 1
ATOM 834 N N . LEU A 1 107 ? 4.537 -5.796 4.869 1.00 76.12 107 LEU A N 1
ATOM 835 C CA . LEU A 1 107 ? 4.107 -6.764 5.875 1.00 76.12 107 LEU A CA 1
ATOM 836 C C . LEU A 1 107 ? 5.057 -6.649 7.073 1.00 76.12 107 LEU A C 1
ATOM 838 O O . LEU A 1 107 ? 6.104 -7.286 7.123 1.00 76.12 107 LEU A O 1
ATOM 842 N N . GLY A 1 108 ? 4.728 -5.758 8.002 1.00 60.75 108 GLY A N 1
ATOM 843 C CA . GLY A 1 108 ? 5.454 -5.573 9.249 1.00 60.75 108 GLY A CA 1
ATOM 844 C C . GLY A 1 108 ? 4.460 -5.460 10.390 1.00 60.75 108 GLY A C 1
ATOM 845 O O . GLY A 1 108 ? 3.710 -4.483 10.435 1.00 60.75 108 GLY A O 1
ATOM 846 N N . TRP A 1 109 ? 4.470 -6.466 11.264 1.00 51.56 109 TRP A N 1
ATOM 847 C CA . TRP A 1 109 ? 3.923 -6.372 12.615 1.00 51.56 109 TRP A CA 1
ATOM 848 C C . TRP A 1 109 ? 4.715 -5.316 13.396 1.00 51.56 109 TRP A C 1
ATOM 850 O O . TRP A 1 109 ? 5.960 -5.288 13.248 1.00 51.56 109 TRP A O 1
#

Solvent-accessible surface area (backbone atoms only — not comparable to full-atom values): 7002 Å² total; per-residue (Å²): 139,83,82,83,84,82,78,86,84,80,88,74,81,80,81,79,82,75,83,80,78,73,82,76,83,71,86,70,79,62,58,69,59,53,50,52,52,52,53,52,50,52,52,50,51,54,50,51,48,60,69,70,69,59,85,46,70,45,77,47,81,48,65,46,44,61,93,46,34,69,60,54,50,51,54,41,40,75,73,56,41,39,82,76,47,72,48,79,46,72,49,96,86,74,51,51,30,35,45,30,40,30,38,29,78,48,93,68,134

Radius of gyration: 45.65 Å; Cα contacts (8 Å, |Δi|>4): 88; chains: 1; bounding box: 119×32×110 Å

Nearest PDB structures (foldseek):
  7dl8-assembly1_C  TM=4.355E-01  e=1.074E-01  Trypanosoma brucei
  7dl8-assembly1_D  TM=4.341E-01  e=3.279E-01  Trypanosoma brucei
  7dl8-assembly1_A  TM=4.981E-01  e=6.324E-01  Trypanosoma brucei
  8bwy-assembly1_N  TM=2.208E-01  e=5.521E+00  Chlamydomonas reinhardtii

Foldseek 3Di:
DDDDDDDDDDDDDDDDDDDDDDPDPPCDPPVVVVVVVVVVVVVVVVVVCVVVPDFDKDKDKDKAWPVCVVVVVVVVVVVQKDWPDKDWDADPVGTIIMITMIMGGDPDD

Secondary structure (DSSP, 8-state):
-PPPPPPP---PPPPPPPP-PPP-------HHHHHHHHHHHHHHHHHHHHHH-PPEEEEEEE--BTTTHHHHHHHHHHTT-EEEEEEEEE-TTS-EEEEEEEEEEE---

Mean predicted aligned error: 13.28 Å

Organism: Deinococcus radiodurans (strain ATCC 13939 / DSM 20539 / JCM 16871 / CCUG 27074 / LMG 4051 / NBRC 15346 / NCIMB 9279 / VKM B-1422 / R1) (NCBI:txid243230)

pLDDT: mean 86.64, std 12.71, range [47.56, 98.31]

Sequence (109 aa):
MTAPDEAPTTDQPAPSPAPRRSPRRENQPDWTRLLLALISLLLLLSLLFQLTHRPKYEYLVSSPDDLKFTEEISTLGAQGWKIDTCRRATNSAGGASYECILSRPKLGW